Protein AF-A0A7S3HZA2-F1 (afdb_monomer_lite)

Secondary structure (DSSP, 8-state):
---BTTTTEETTTEEHHHHHHHHHHHHHHHHHHHHHTT-HHHHHHHHHHHHHHHHHHHSTT-HHHHHHHHHHHHHHHHHHHHHHHHHHHHHHH--STHHHHHHHHHHH-GGGSTTT-SSHHHHHHHHHHHHHHHHHHHHHHHHHHHHHHHHHHHHHHH--

pLDDT: mean 72.85, std 11.02, range [38.84, 85.94]

Sequence (160 aa):
MCIDNETMLCCQMCSLTRAVWLIAFAEILFLAGAIMIPSWVDISISACVLLSLSFILCFPTSVFVRRFAFLLYLILTILATVAVIFIALVMGFANGRLDKAMKDYCERHPDLYPGRFNTVDDCVSFVRTVSLTSYVLIFALVLIMRVCFCRILYYGLREQ

Organism: NCBI:txid182087

Structure (mmCIF, N/CA/C/O backbone):
data_AF-A0A7S3HZA2-F1
#
_entry.id   AF-A0A7S3HZA2-F1
#
loop_
_atom_site.group_PDB
_atom_site.id
_atom_site.type_symbol
_atom_site.label_atom_id
_atom_site.label_alt_id
_atom_site.label_comp_id
_atom_site.label_asym_id
_atom_site.label_entity_id
_atom_site.label_seq_id
_atom_site.pdbx_PDB_ins_code
_atom_site.Cartn_x
_atom_site.Cartn_y
_atom_site.Cartn_z
_atom_site.occupancy
_atom_site.B_iso_or_equiv
_atom_site.auth_seq_id
_atom_site.auth_comp_id
_atom_site.auth_asym_id
_atom_site.auth_atom_id
_atom_site.pdbx_PDB_model_num
ATOM 1 N N . MET A 1 1 ? -25.211 9.041 15.867 1.00 40.44 1 MET A N 1
ATOM 2 C CA . MET A 1 1 ? -25.741 7.827 15.218 1.00 40.44 1 MET A CA 1
ATOM 3 C C . MET A 1 1 ? -25.760 6.759 16.307 1.00 40.44 1 MET A C 1
ATOM 5 O O . MET A 1 1 ? -25.187 7.012 17.354 1.00 40.44 1 MET A O 1
ATOM 9 N N . CYS A 1 2 ? -26.549 5.695 16.190 1.00 38.84 2 CYS A N 1
ATOM 10 C CA . CYS A 1 2 ? -26.657 4.702 17.262 1.00 38.84 2 CYS A CA 1
ATOM 11 C C . CYS A 1 2 ? -25.999 3.414 16.784 1.00 38.84 2 CYS A C 1
ATOM 13 O O . CYS A 1 2 ? -26.561 2.722 15.937 1.00 38.84 2 CYS A O 1
ATOM 15 N N . ILE A 1 3 ? -24.807 3.119 17.289 1.00 46.59 3 ILE A N 1
ATOM 16 C CA . ILE A 1 3 ? -24.264 1.772 17.325 1.00 46.59 3 ILE A CA 1
ATOM 17 C C . ILE A 1 3 ? -25.091 1.001 18.337 1.00 46.59 3 ILE A C 1
ATOM 19 O O . ILE A 1 3 ? -25.100 1.285 19.533 1.00 46.59 3 ILE A O 1
ATOM 23 N N . ASP A 1 4 ? -25.818 0.025 17.824 1.00 43.56 4 ASP A N 1
ATOM 24 C CA . ASP A 1 4 ? -26.399 -1.006 18.655 1.00 43.56 4 ASP A CA 1
ATOM 25 C C . ASP A 1 4 ? -25.248 -1.860 19.217 1.00 43.56 4 ASP A C 1
ATOM 27 O O . ASP A 1 4 ? -24.491 -2.502 18.476 1.00 43.56 4 ASP A O 1
ATOM 31 N N . ASN A 1 5 ? -25.063 -1.782 20.537 1.00 50.34 5 ASN A N 1
ATOM 32 C CA . ASN A 1 5 ? -23.962 -2.417 21.260 1.00 50.34 5 ASN A CA 1
ATOM 33 C C . ASN A 1 5 ? -23.992 -3.950 21.159 1.00 50.34 5 ASN A C 1
ATOM 35 O O . ASN A 1 5 ? -22.943 -4.576 21.320 1.00 50.34 5 ASN A O 1
ATOM 39 N N . GLU A 1 6 ? -25.145 -4.551 20.849 1.00 45.78 6 GLU A N 1
ATOM 40 C CA . GLU A 1 6 ? -25.267 -6.002 20.674 1.00 45.78 6 GLU A CA 1
ATOM 41 C C . GLU A 1 6 ? -24.841 -6.466 19.275 1.00 45.78 6 GLU A C 1
ATOM 43 O O . GLU A 1 6 ? -24.316 -7.568 19.119 1.00 45.78 6 GLU A O 1
ATOM 48 N N . THR A 1 7 ? -24.999 -5.624 18.250 1.00 49.38 7 THR A N 1
ATOM 49 C CA . THR A 1 7 ? -24.793 -6.018 16.845 1.00 49.38 7 THR A CA 1
ATOM 50 C C . THR A 1 7 ? -23.588 -5.352 16.168 1.00 49.38 7 THR A C 1
ATOM 52 O O . THR A 1 7 ? -23.200 -5.760 15.071 1.00 49.38 7 THR A O 1
ATOM 55 N N . MET A 1 8 ? -22.953 -4.353 16.802 1.00 50.75 8 MET A N 1
ATOM 56 C CA . MET A 1 8 ? -21.858 -3.545 16.226 1.00 50.75 8 MET A CA 1
ATOM 57 C C . MET A 1 8 ? -22.193 -2.980 14.835 1.00 50.75 8 MET A C 1
ATOM 59 O O . MET A 1 8 ? -21.326 -2.877 13.956 1.00 50.75 8 MET A O 1
ATOM 63 N N . LEU A 1 9 ? -23.466 -2.656 14.610 1.00 43.72 9 LEU A N 1
ATOM 64 C CA . LEU A 1 9 ? -23.946 -2.057 13.374 1.00 43.72 9 LEU A CA 1
ATOM 65 C C . LEU A 1 9 ? -23.762 -0.542 13.447 1.00 43.72 9 LEU A C 1
ATOM 67 O O . LEU A 1 9 ? -24.465 0.146 14.180 1.00 43.72 9 LEU A O 1
ATOM 71 N N . CYS A 1 10 ? -22.847 -0.008 12.639 1.00 45.66 10 CYS A N 1
ATOM 72 C CA . CYS A 1 10 ? -22.830 1.419 12.342 1.00 45.66 10 CYS A CA 1
ATOM 73 C C . CYS A 1 10 ? -23.873 1.679 11.249 1.00 45.66 10 CYS A C 1
ATOM 75 O O . CYS A 1 10 ? -23.711 1.212 10.122 1.00 45.66 10 CYS A O 1
ATOM 77 N N . CYS A 1 11 ? -24.933 2.424 11.574 1.00 45.41 11 CYS A N 1
ATOM 78 C CA . CYS A 1 11 ? -25.922 2.945 10.619 1.00 45.41 11 CYS A CA 1
ATOM 79 C C . CYS A 1 11 ? -26.446 1.925 9.604 1.00 45.41 11 CYS A C 1
ATOM 81 O O . CYS A 1 11 ? -26.082 1.968 8.433 1.00 45.41 11 CYS A O 1
ATOM 83 N N . GLN A 1 12 ? -27.326 1.035 10.063 1.00 42.62 12 GLN A N 1
ATOM 84 C CA . GLN A 1 12 ? -28.246 0.213 9.259 1.00 42.62 12 GLN A CA 1
ATOM 85 C C . GLN A 1 12 ? -27.680 -0.663 8.116 1.00 42.62 12 GLN A C 1
ATOM 87 O O . GLN A 1 12 ? -28.447 -1.472 7.603 1.00 42.62 12 GLN A O 1
ATOM 92 N N . MET A 1 13 ? -26.395 -0.616 7.731 1.00 43.44 13 MET A N 1
ATOM 93 C CA . MET A 1 13 ? -25.886 -1.447 6.621 1.00 43.44 13 MET A CA 1
ATOM 94 C C . MET A 1 13 ? -24.465 -2.025 6.761 1.00 43.44 13 MET A C 1
ATOM 96 O O . MET A 1 13 ? -24.197 -3.056 6.137 1.00 43.44 13 MET A O 1
ATOM 100 N N . CYS A 1 14 ? -23.567 -1.481 7.596 1.00 54.12 14 CYS A N 1
ATOM 101 C CA . CYS A 1 14 ? -22.202 -2.019 7.732 1.00 54.12 14 CYS A CA 1
ATOM 102 C C . CYS A 1 14 ? -21.856 -2.405 9.177 1.00 54.12 14 CYS A C 1
ATOM 104 O O . CYS A 1 14 ? -21.685 -1.546 10.041 1.00 54.12 14 CYS A O 1
ATOM 106 N N . SER A 1 15 ? -21.700 -3.711 9.428 1.00 65.56 15 SER A N 1
ATOM 107 C CA . SER A 1 15 ? -21.108 -4.194 10.677 1.00 65.56 15 SER A CA 1
ATOM 108 C C . SER A 1 15 ? -19.610 -3.890 10.702 1.00 65.56 15 SER A C 1
ATOM 110 O O . SER A 1 15 ? -18.932 -3.976 9.672 1.00 65.56 15 SER A O 1
ATOM 112 N N . LEU A 1 16 ? -19.076 -3.564 11.882 1.00 66.69 16 LEU A N 1
ATOM 113 C CA . LEU A 1 16 ? -17.639 -3.346 12.100 1.00 66.69 16 LEU A CA 1
ATOM 114 C C . LEU A 1 16 ? -16.796 -4.492 11.511 1.00 66.69 16 LEU A C 1
ATOM 116 O O . LEU A 1 16 ? -15.771 -4.261 10.876 1.00 66.69 16 LEU A O 1
ATOM 120 N N . THR A 1 17 ? -17.284 -5.726 11.640 1.00 70.69 17 THR A N 1
ATOM 121 C CA . THR A 1 17 ? -16.672 -6.939 11.092 1.00 70.69 17 THR A CA 1
ATOM 122 C C . THR A 1 17 ? -16.554 -6.895 9.567 1.00 70.69 17 THR A C 1
ATOM 124 O O . THR A 1 17 ? -15.494 -7.204 9.031 1.00 70.69 17 THR A O 1
ATOM 127 N N . ARG A 1 18 ? -17.607 -6.477 8.847 1.00 71.44 18 ARG A N 1
ATOM 128 C CA . ARG A 1 18 ? -17.568 -6.339 7.378 1.00 71.44 18 ARG A CA 1
ATOM 129 C C . ARG A 1 18 ? -16.575 -5.265 6.943 1.00 71.44 18 ARG A C 1
ATOM 131 O O . ARG A 1 18 ? -15.843 -5.480 5.983 1.00 71.44 18 ARG A O 1
ATOM 138 N N . ALA A 1 19 ? -16.516 -4.145 7.665 1.00 71.25 19 ALA A N 1
ATOM 139 C CA . ALA A 1 19 ? -15.550 -3.084 7.390 1.00 71.25 19 ALA A CA 1
ATOM 140 C C . ALA A 1 19 ? -14.102 -3.570 7.579 1.00 71.25 19 ALA A C 1
ATOM 142 O O . ALA A 1 19 ? -13.264 -3.339 6.710 1.00 71.25 19 ALA A O 1
ATOM 143 N N . VAL A 1 20 ? -13.828 -4.309 8.662 1.00 75.38 20 VAL A N 1
ATOM 144 C CA . VAL A 1 20 ? -12.513 -4.919 8.925 1.00 75.38 20 VAL A CA 1
ATOM 145 C C . VAL A 1 20 ? -12.104 -5.874 7.799 1.00 75.38 20 VAL A C 1
ATOM 147 O O . VAL A 1 20 ? -10.982 -5.779 7.307 1.00 75.38 20 VAL A O 1
ATOM 150 N N . TRP A 1 21 ? -13.005 -6.752 7.348 1.00 76.62 21 TRP A N 1
ATOM 151 C CA . TRP A 1 21 ? -12.730 -7.683 6.246 1.00 76.62 21 TRP A CA 1
ATOM 152 C C . TRP A 1 21 ? -12.424 -6.977 4.928 1.00 76.62 21 TRP A C 1
ATOM 154 O O . TRP A 1 21 ? -11.505 -7.367 4.211 1.00 76.62 21 TRP A O 1
ATOM 164 N N . LEU A 1 22 ? -13.177 -5.926 4.616 1.00 78.19 22 LEU A N 1
ATOM 165 C CA . LEU A 1 22 ? -13.022 -5.184 3.372 1.00 78.19 22 LEU A CA 1
ATOM 166 C C . LEU A 1 22 ? -11.664 -4.461 3.325 1.00 78.19 22 LEU A C 1
ATOM 168 O O . LEU A 1 22 ? -11.006 -4.427 2.287 1.00 78.19 22 LEU A O 1
ATOM 172 N N . ILE A 1 23 ? -11.185 -3.974 4.468 1.00 77.75 23 ILE A N 1
ATOM 173 C CA . ILE A 1 23 ? -9.854 -3.363 4.573 1.00 77.75 23 ILE A CA 1
ATOM 174 C C . ILE A 1 23 ? -8.761 -4.407 4.591 1.00 77.75 23 ILE A C 1
ATOM 176 O O . ILE A 1 23 ? -7.757 -4.209 3.924 1.00 77.75 23 ILE A O 1
ATOM 180 N N . ALA A 1 24 ? -8.948 -5.528 5.287 1.00 79.38 24 ALA A N 1
ATOM 181 C CA . ALA A 1 24 ? -7.992 -6.626 5.226 1.00 79.38 24 ALA A CA 1
ATOM 182 C C . ALA A 1 24 ? -7.778 -7.081 3.772 1.00 79.38 24 ALA A C 1
ATOM 184 O O . ALA A 1 24 ? -6.643 -7.263 3.344 1.00 79.38 24 ALA A O 1
ATOM 185 N N . PHE A 1 25 ? -8.851 -7.167 2.978 1.00 82.56 25 PHE A N 1
ATOM 186 C CA . PHE A 1 25 ? -8.758 -7.465 1.550 1.00 82.56 25 PHE A CA 1
ATOM 187 C C . PHE A 1 25 ? -8.006 -6.378 0.763 1.00 82.56 25 PHE A C 1
ATOM 189 O O . PHE A 1 25 ? -7.129 -6.696 -0.040 1.00 82.56 25 PHE A O 1
ATOM 196 N N . ALA A 1 26 ? -8.293 -5.098 1.018 1.00 79.38 26 ALA A N 1
ATOM 197 C CA . ALA A 1 26 ? -7.585 -3.986 0.381 1.00 79.38 26 ALA A CA 1
ATOM 198 C C . ALA A 1 26 ? -6.083 -3.956 0.734 1.00 79.38 26 ALA A C 1
ATOM 200 O O . ALA A 1 26 ? -5.251 -3.724 -0.139 1.00 79.38 26 ALA A O 1
ATOM 201 N N . GLU A 1 27 ? -5.724 -4.244 1.987 1.00 77.81 27 GLU A N 1
ATOM 202 C CA . GLU A 1 27 ? -4.334 -4.338 2.455 1.00 77.81 27 GLU A CA 1
ATOM 203 C C . GLU A 1 27 ? -3.599 -5.531 1.831 1.00 77.81 27 GLU A C 1
ATOM 205 O O . GLU A 1 27 ? -2.426 -5.416 1.493 1.00 77.81 27 GLU A O 1
ATOM 210 N N . ILE A 1 28 ? -4.276 -6.663 1.606 1.00 81.81 28 ILE A N 1
ATOM 211 C CA . ILE A 1 28 ? -3.695 -7.811 0.889 1.00 81.81 28 ILE A CA 1
ATOM 212 C C . ILE A 1 28 ? -3.398 -7.450 -0.573 1.00 81.81 28 ILE A C 1
ATOM 214 O O . ILE A 1 28 ? -2.329 -7.786 -1.084 1.00 81.81 28 ILE A O 1
ATOM 218 N N . LEU A 1 29 ? -4.307 -6.736 -1.248 1.00 78.56 29 LEU A N 1
ATOM 219 C CA . LEU A 1 29 ? -4.064 -6.242 -2.609 1.00 78.56 29 LEU A CA 1
ATOM 220 C C . LEU A 1 29 ? -2.905 -5.239 -2.651 1.00 78.56 29 LEU A C 1
ATOM 222 O O . LEU A 1 29 ? -2.075 -5.292 -3.559 1.00 78.56 29 LEU A O 1
ATOM 226 N N . PHE A 1 30 ? -2.814 -4.361 -1.652 1.00 73.06 30 PHE A N 1
ATOM 227 C CA . PHE A 1 30 ? -1.695 -3.434 -1.510 1.00 73.06 30 PHE A CA 1
ATOM 228 C C . PHE A 1 30 ? -0.369 -4.172 -1.294 1.00 73.06 30 PHE A C 1
ATOM 230 O O . PHE A 1 30 ? 0.620 -3.860 -1.954 1.00 73.06 30 PHE A O 1
ATOM 237 N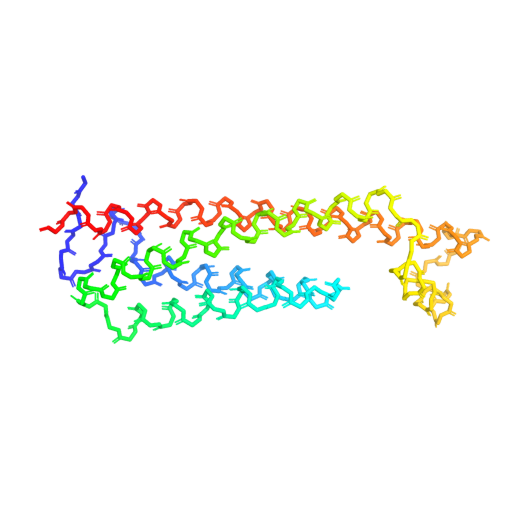 N . LEU A 1 31 ? -0.363 -5.204 -0.445 1.00 77.62 31 LEU A N 1
ATOM 238 C CA . LEU A 1 31 ? 0.797 -6.059 -0.205 1.00 77.62 31 LEU A CA 1
ATOM 239 C C . LEU A 1 31 ? 1.266 -6.746 -1.494 1.00 77.62 31 LEU A C 1
ATOM 241 O O . LEU A 1 31 ? 2.463 -6.773 -1.769 1.00 77.62 31 LEU A O 1
ATOM 245 N N . ALA A 1 32 ? 0.340 -7.248 -2.316 1.00 75.44 32 ALA A N 1
ATOM 246 C CA . ALA A 1 32 ? 0.668 -7.830 -3.617 1.00 75.44 32 ALA A CA 1
ATOM 247 C C . ALA A 1 32 ? 1.328 -6.805 -4.560 1.00 75.44 32 ALA A C 1
ATOM 249 O O . ALA A 1 32 ? 2.314 -7.125 -5.223 1.00 75.44 32 ALA A O 1
ATOM 250 N N . GLY A 1 33 ? 0.843 -5.558 -4.570 1.00 67.69 33 GLY A N 1
ATOM 251 C CA . GLY A 1 33 ? 1.468 -4.456 -5.310 1.00 67.69 33 GLY A CA 1
ATOM 252 C C . GLY A 1 33 ? 2.860 -4.087 -4.782 1.00 67.69 33 GLY A C 1
ATOM 253 O O . GLY A 1 33 ? 3.791 -3.901 -5.565 1.00 67.69 33 GLY A O 1
ATOM 254 N N . ALA A 1 34 ? 3.036 -4.057 -3.459 1.00 67.31 34 ALA A N 1
ATOM 255 C CA . ALA A 1 34 ? 4.313 -3.776 -2.799 1.00 67.31 34 ALA A CA 1
ATOM 256 C C . ALA A 1 34 ? 5.368 -4.882 -3.000 1.00 67.31 34 ALA A C 1
ATOM 258 O O . ALA A 1 34 ? 6.559 -4.635 -2.843 1.00 67.31 34 ALA A O 1
ATOM 259 N N . ILE A 1 35 ? 4.977 -6.101 -3.383 1.00 68.44 35 ILE A N 1
ATOM 260 C CA . ILE A 1 35 ? 5.935 -7.141 -3.794 1.00 68.44 35 ILE A CA 1
ATOM 261 C C . ILE A 1 35 ? 6.542 -6.816 -5.169 1.00 68.44 35 ILE A C 1
ATOM 263 O O . ILE A 1 35 ? 7.704 -7.140 -5.412 1.00 68.44 35 ILE A O 1
ATOM 267 N N . MET A 1 36 ? 5.799 -6.147 -6.061 1.00 65.62 36 MET A N 1
ATOM 268 C CA . MET A 1 36 ? 6.306 -5.772 -7.390 1.00 65.62 36 MET A CA 1
ATOM 269 C C . MET A 1 36 ? 7.327 -4.629 -7.329 1.00 65.62 36 MET A C 1
ATOM 271 O O . MET A 1 36 ? 8.239 -4.573 -8.151 1.00 65.62 36 MET A O 1
ATOM 275 N N . ILE A 1 37 ? 7.197 -3.736 -6.345 1.00 66.25 37 ILE A N 1
ATOM 276 C CA . ILE A 1 37 ? 8.159 -2.670 -6.057 1.00 66.25 37 ILE A CA 1
ATOM 277 C C . ILE A 1 37 ? 8.742 -2.974 -4.678 1.00 66.25 37 ILE A C 1
ATOM 279 O O . ILE A 1 37 ? 8.114 -2.580 -3.703 1.00 66.25 37 ILE A O 1
ATOM 283 N N . PRO A 1 38 ? 9.884 -3.684 -4.570 1.00 64.06 38 PRO A N 1
ATOM 284 C CA . PRO A 1 38 ? 10.353 -4.311 -3.331 1.00 64.06 38 PRO A CA 1
ATOM 285 C C . PRO A 1 38 ? 10.639 -3.285 -2.221 1.00 64.06 38 PRO A C 1
ATOM 287 O O . PRO A 1 38 ? 11.780 -2.887 -1.972 1.00 64.06 38 PRO A O 1
ATOM 290 N N . SER A 1 39 ? 9.575 -2.868 -1.541 1.00 68.94 39 SER A N 1
ATOM 291 C CA . SER A 1 39 ? 9.552 -1.909 -0.449 1.00 68.94 39 SER A CA 1
ATOM 292 C C . SER A 1 39 ? 9.289 -2.668 0.842 1.00 68.94 39 SER A C 1
ATOM 294 O O . SER A 1 39 ? 8.155 -2.933 1.242 1.00 68.94 39 SER A O 1
ATOM 296 N N . TRP A 1 40 ? 10.376 -3.036 1.516 1.00 70.81 40 TRP A N 1
ATOM 297 C CA . TRP A 1 40 ? 10.337 -3.751 2.794 1.00 70.81 40 TRP A CA 1
ATOM 298 C C . TRP A 1 40 ? 9.565 -2.988 3.878 1.00 70.81 40 TRP A C 1
ATOM 300 O O . TRP A 1 40 ? 8.971 -3.597 4.770 1.00 70.81 40 TRP A O 1
ATOM 310 N N . VAL A 1 41 ? 9.554 -1.656 3.784 1.00 74.50 41 VAL A N 1
ATOM 311 C CA . VAL A 1 41 ? 8.835 -0.772 4.704 1.00 74.50 41 VAL A CA 1
ATOM 312 C C . VAL A 1 41 ? 7.326 -0.934 4.526 1.00 74.50 41 VAL A C 1
ATOM 314 O O . VAL A 1 41 ? 6.626 -1.178 5.508 1.00 74.50 41 VAL A O 1
ATOM 317 N N . ASP A 1 42 ? 6.829 -0.898 3.288 1.00 72.75 42 ASP A N 1
ATOM 318 C CA . ASP A 1 42 ? 5.394 -1.022 3.006 1.00 72.75 42 ASP A CA 1
ATOM 319 C C . ASP A 1 42 ? 4.862 -2.422 3.335 1.00 72.75 42 ASP A C 1
ATOM 321 O O . ASP A 1 42 ? 3.766 -2.560 3.887 1.00 72.75 42 ASP A O 1
ATOM 325 N N . ILE A 1 43 ? 5.672 -3.457 3.093 1.00 78.12 43 ILE A N 1
ATOM 326 C CA . ILE A 1 43 ? 5.372 -4.842 3.484 1.00 78.12 43 ILE A CA 1
ATOM 327 C C . ILE A 1 43 ? 5.223 -4.954 5.007 1.00 78.12 43 ILE A C 1
ATOM 329 O O . ILE A 1 43 ? 4.237 -5.508 5.497 1.00 78.12 43 ILE A O 1
ATOM 333 N N . SER A 1 44 ? 6.170 -4.390 5.763 1.00 81.69 44 SER A N 1
ATOM 334 C CA . SER A 1 44 ? 6.160 -4.445 7.230 1.00 81.69 44 SER A CA 1
ATOM 335 C C . SER A 1 44 ? 4.964 -3.695 7.819 1.00 81.69 44 SER A C 1
ATOM 337 O O . SER A 1 44 ? 4.306 -4.189 8.734 1.00 81.69 44 SER A O 1
ATOM 339 N N . ILE A 1 45 ? 4.642 -2.520 7.271 1.00 80.94 45 ILE A N 1
ATOM 340 C CA . ILE A 1 45 ? 3.496 -1.725 7.721 1.00 80.94 45 ILE A CA 1
ATOM 341 C C . ILE A 1 45 ? 2.185 -2.466 7.447 1.00 80.94 45 ILE A C 1
ATOM 343 O O . ILE A 1 45 ? 1.353 -2.577 8.347 1.00 80.94 45 ILE A O 1
ATOM 347 N N . SER A 1 46 ? 2.018 -3.021 6.247 1.00 79.12 46 SER A N 1
ATOM 348 C CA . SER A 1 46 ? 0.802 -3.751 5.863 1.00 79.12 46 SER A CA 1
ATOM 349 C C . SER A 1 46 ? 0.604 -5.013 6.711 1.00 79.12 46 SER A C 1
ATOM 351 O O . SER A 1 46 ? -0.508 -5.294 7.157 1.00 79.12 46 SER A O 1
ATOM 353 N N . ALA A 1 47 ? 1.684 -5.734 7.036 1.00 83.06 47 ALA A N 1
ATOM 354 C CA . ALA A 1 47 ? 1.636 -6.874 7.952 1.00 83.06 47 ALA A CA 1
ATOM 355 C C . ALA A 1 47 ? 1.200 -6.464 9.371 1.00 83.06 47 ALA A C 1
ATOM 357 O O . ALA A 1 47 ? 0.322 -7.099 9.959 1.00 83.06 47 ALA A O 1
ATOM 358 N N . CYS A 1 48 ? 1.748 -5.368 9.906 1.00 84.31 48 CYS A N 1
ATOM 359 C CA . CYS A 1 48 ? 1.337 -4.823 11.203 1.00 84.31 48 CYS A CA 1
ATOM 360 C C . CYS A 1 48 ? -0.134 -4.379 11.208 1.00 84.31 48 CYS A C 1
ATOM 362 O O . CYS A 1 48 ? -0.845 -4.616 12.187 1.00 84.31 48 CYS A O 1
ATOM 364 N N . VAL A 1 49 ? -0.617 -3.786 10.111 1.00 80.81 49 VAL A N 1
ATOM 365 C CA . VAL A 1 49 ? -2.031 -3.422 9.953 1.00 80.81 49 VAL A CA 1
ATOM 366 C C . VAL A 1 49 ? -2.910 -4.674 9.975 1.00 80.81 49 VAL A C 1
ATOM 368 O O . VAL A 1 49 ? -3.855 -4.732 10.761 1.00 80.81 49 VAL A O 1
ATOM 371 N N . LEU A 1 50 ? -2.582 -5.706 9.196 1.00 83.75 50 LEU A N 1
ATOM 372 C CA . LEU A 1 50 ? -3.340 -6.964 9.165 1.00 83.75 50 LEU A CA 1
ATOM 373 C C . LEU A 1 50 ? -3.376 -7.666 10.530 1.00 83.75 50 LEU A C 1
ATOM 375 O O . LEU A 1 50 ? -4.430 -8.159 10.946 1.00 83.75 50 LEU A O 1
ATOM 379 N N . LEU A 1 51 ? -2.261 -7.661 11.265 1.00 84.62 51 LEU A N 1
ATOM 380 C CA . LEU A 1 51 ? -2.211 -8.175 12.635 1.00 84.62 51 LEU A CA 1
ATOM 381 C C . LEU A 1 51 ? -3.118 -7.371 13.573 1.00 84.62 51 LEU A C 1
ATOM 383 O O . LEU A 1 51 ? -3.869 -7.962 14.347 1.00 84.62 51 LEU A O 1
ATOM 387 N N . SER A 1 52 ? -3.112 -6.039 13.469 1.00 81.69 52 SER A N 1
ATOM 388 C CA . SER A 1 52 ? -3.971 -5.176 14.290 1.00 81.69 52 SER A CA 1
ATOM 389 C C . SER A 1 52 ? -5.465 -5.405 14.021 1.00 81.69 52 SER A C 1
ATOM 391 O O . SER A 1 52 ? -6.259 -5.475 14.958 1.00 81.69 52 SER A O 1
ATOM 393 N N . LEU A 1 53 ? -5.840 -5.611 12.754 1.00 79.06 53 LEU A N 1
ATOM 394 C CA . LEU A 1 53 ? -7.206 -5.927 12.334 1.00 79.06 53 LEU A CA 1
ATOM 395 C C . LEU A 1 53 ? -7.648 -7.304 12.837 1.00 79.06 53 LEU A C 1
ATOM 397 O O . LEU A 1 53 ? -8.756 -7.446 13.351 1.00 79.06 53 LEU A O 1
ATOM 401 N N . SER A 1 54 ? -6.763 -8.299 12.766 1.00 81.38 54 SER A N 1
ATOM 402 C CA . SER A 1 54 ? -7.013 -9.637 13.317 1.00 81.38 54 SER A CA 1
ATOM 403 C C . SER A 1 54 ? -7.241 -9.582 14.830 1.00 81.38 54 SER A C 1
ATOM 405 O O . SER A 1 54 ? -8.138 -10.239 15.353 1.00 81.38 54 SER A O 1
ATOM 407 N N . PHE A 1 55 ? -6.492 -8.731 15.535 1.00 81.12 55 PHE A N 1
ATOM 408 C CA . PHE A 1 55 ? -6.647 -8.534 16.976 1.00 81.12 55 PHE A CA 1
ATOM 409 C C . PHE A 1 55 ? -8.010 -7.922 17.347 1.00 81.12 55 PHE A C 1
ATOM 411 O O . PHE A 1 55 ? -8.615 -8.335 18.338 1.00 81.12 55 PHE A O 1
ATOM 418 N N . ILE A 1 56 ? -8.533 -6.994 16.530 1.00 76.44 56 ILE A N 1
ATOM 419 C CA . ILE A 1 56 ? -9.890 -6.438 16.688 1.00 76.44 56 ILE A CA 1
ATOM 420 C C . ILE A 1 56 ? -10.957 -7.531 16.513 1.00 76.44 56 ILE A C 1
ATOM 422 O O . ILE A 1 56 ? -11.939 -7.540 17.256 1.00 76.44 56 ILE A O 1
ATOM 426 N N . LEU A 1 57 ? -10.776 -8.454 15.560 1.00 78.25 57 LEU A N 1
ATOM 427 C CA . LEU A 1 57 ? -11.718 -9.556 15.324 1.00 78.25 57 LEU A CA 1
ATOM 428 C C . LEU A 1 57 ? -11.736 -10.572 16.475 1.00 78.25 57 LEU A C 1
ATOM 430 O O . LEU A 1 57 ? -12.807 -11.064 16.822 1.00 78.25 57 LEU A O 1
ATOM 434 N N . CYS A 1 58 ? -10.580 -10.868 17.076 1.00 81.25 58 CYS A N 1
ATOM 435 C CA . CYS A 1 58 ? -10.475 -11.822 18.185 1.00 81.25 58 CYS A CA 1
ATOM 436 C C . CYS A 1 58 ? -11.014 -11.271 19.513 1.00 81.25 58 CYS A C 1
ATOM 438 O O . CYS A 1 58 ? -11.572 -12.026 20.306 1.00 81.25 58 CYS A O 1
ATOM 440 N N . PHE A 1 59 ? -10.867 -9.965 19.765 1.00 79.19 59 PHE A N 1
ATOM 441 C CA . PHE A 1 59 ? -11.284 -9.324 21.020 1.00 79.19 59 PHE A CA 1
ATOM 442 C C . PHE A 1 59 ? -12.229 -8.144 20.775 1.00 79.19 59 PHE A C 1
ATOM 444 O O . PHE A 1 59 ? -11.912 -6.998 21.117 1.00 79.19 59 PHE A O 1
ATOM 451 N N . PRO A 1 60 ? -13.422 -8.398 20.213 1.00 69.50 60 PRO A N 1
ATOM 452 C CA . PRO A 1 60 ? -14.273 -7.337 19.705 1.00 69.50 60 PRO A CA 1
ATOM 453 C C . PRO A 1 60 ? -14.882 -6.488 20.828 1.00 69.50 60 PRO A C 1
ATOM 455 O O . PRO A 1 60 ? -15.197 -5.330 20.586 1.00 69.50 60 PRO A O 1
ATOM 458 N N . THR A 1 61 ? -15.025 -6.995 22.056 1.00 70.31 61 THR A N 1
ATOM 459 C CA . THR A 1 61 ? -15.671 -6.290 23.184 1.00 70.31 61 THR A CA 1
ATOM 460 C C . THR A 1 61 ? -14.722 -5.433 24.027 1.00 70.31 61 THR A C 1
ATOM 462 O O . THR A 1 61 ? -15.180 -4.607 24.815 1.00 70.31 61 THR A O 1
ATOM 465 N N . SER A 1 62 ? -13.402 -5.577 23.871 1.00 75.62 62 SER A N 1
ATOM 466 C CA . SER A 1 62 ? -12.435 -4.858 24.706 1.00 75.62 62 SER A CA 1
ATOM 467 C C . SER A 1 62 ? -12.213 -3.420 24.226 1.00 75.62 62 SER A C 1
ATOM 469 O O . SER A 1 62 ? -11.651 -3.177 23.155 1.00 75.62 62 SER A O 1
ATOM 471 N N . VAL A 1 63 ? -12.597 -2.445 25.056 1.00 73.94 63 VAL A N 1
ATOM 472 C CA . VAL A 1 63 ? -12.400 -1.005 24.793 1.00 73.94 63 VAL A CA 1
ATOM 473 C C . VAL A 1 63 ? -10.916 -0.661 24.636 1.00 73.94 63 VAL A C 1
ATOM 475 O O . VAL A 1 63 ? -10.542 0.127 23.765 1.00 73.94 63 VAL A O 1
ATOM 478 N N . PHE A 1 64 ? -10.055 -1.283 25.447 1.00 77.44 64 PHE A N 1
ATOM 479 C CA . PHE A 1 64 ? -8.608 -1.077 25.380 1.00 77.44 64 PHE A CA 1
ATOM 480 C C . PHE A 1 64 ? -8.043 -1.523 24.028 1.00 77.44 64 PHE A C 1
ATOM 482 O O . PHE A 1 64 ? -7.311 -0.765 23.394 1.00 77.44 64 PHE A O 1
ATOM 489 N N . VAL A 1 65 ? -8.443 -2.708 23.551 1.00 75.81 65 VAL A N 1
ATOM 490 C CA . VAL A 1 65 ? -7.993 -3.252 22.260 1.00 75.81 65 VAL A CA 1
ATOM 491 C C . VAL A 1 65 ? -8.417 -2.347 21.109 1.00 75.81 65 VAL A C 1
ATOM 493 O O . VAL A 1 65 ? -7.598 -2.039 20.249 1.00 75.81 65 VAL A O 1
ATOM 496 N N . ARG A 1 66 ? -9.657 -1.846 21.115 1.00 72.62 66 ARG A N 1
ATOM 497 C CA . ARG A 1 66 ? -10.141 -0.924 20.075 1.00 72.62 66 ARG A CA 1
ATOM 498 C C . ARG A 1 66 ? -9.377 0.401 20.064 1.00 72.62 66 ARG A C 1
ATOM 500 O O . ARG A 1 66 ? -9.007 0.872 18.992 1.00 72.62 66 ARG A O 1
ATOM 507 N N . ARG A 1 67 ? -9.109 0.996 21.235 1.00 77.12 67 ARG A N 1
ATOM 508 C CA . ARG A 1 67 ? -8.330 2.248 21.347 1.00 77.12 67 ARG A CA 1
ATOM 509 C C . ARG A 1 67 ? -6.889 2.057 20.894 1.00 77.12 67 ARG A C 1
ATOM 511 O O . ARG A 1 67 ? -6.374 2.882 20.144 1.00 77.12 67 ARG A O 1
ATOM 518 N N . PHE A 1 68 ? -6.260 0.967 21.329 1.00 80.31 68 PHE A N 1
ATOM 519 C CA . PHE A 1 68 ? -4.901 0.623 20.933 1.00 80.31 68 PHE A CA 1
ATOM 520 C C . PHE A 1 68 ? -4.811 0.374 19.426 1.00 80.31 68 PHE A C 1
ATOM 522 O O . PHE A 1 68 ? -3.954 0.952 18.765 1.00 80.31 68 PHE A O 1
ATOM 529 N N . ALA A 1 69 ? -5.733 -0.411 18.867 1.00 77.50 69 ALA A N 1
ATOM 530 C CA . ALA A 1 69 ? -5.758 -0.702 17.442 1.00 77.50 69 ALA A CA 1
ATOM 531 C C . ALA A 1 69 ? -6.045 0.550 16.599 1.00 77.50 69 ALA A C 1
ATOM 533 O O . ALA A 1 69 ? -5.411 0.725 15.567 1.00 77.50 69 ALA A O 1
ATOM 534 N N . PHE A 1 70 ? -6.911 1.464 17.054 1.00 79.75 70 PHE A N 1
ATOM 535 C CA . PHE A 1 70 ? -7.116 2.760 16.398 1.00 79.75 70 PHE A CA 1
AT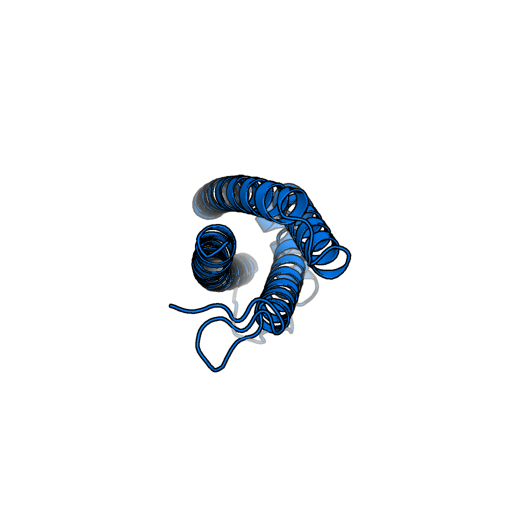OM 536 C C . PHE A 1 70 ? -5.836 3.609 16.372 1.00 79.75 70 PHE A C 1
ATOM 538 O O . PHE A 1 70 ? -5.446 4.094 15.312 1.00 79.75 70 PHE A O 1
ATOM 545 N N . LEU A 1 71 ? -5.160 3.764 17.517 1.00 80.94 71 LEU A N 1
ATOM 546 C CA . LEU A 1 71 ? -3.901 4.515 17.610 1.00 80.94 71 LEU A CA 1
ATOM 547 C C . LEU A 1 71 ? -2.809 3.899 16.733 1.00 80.94 71 LEU A C 1
ATOM 549 O O . LEU A 1 71 ? -2.150 4.610 15.975 1.00 80.94 71 LEU A O 1
ATOM 553 N N . LEU A 1 72 ? -2.648 2.578 16.808 1.00 83.00 72 LEU A N 1
ATOM 554 C CA . LEU A 1 72 ? -1.675 1.837 16.016 1.00 83.00 72 LEU A CA 1
ATOM 555 C C . LEU A 1 72 ? -1.964 1.983 14.518 1.00 83.00 72 LEU A C 1
ATOM 557 O O . LEU A 1 72 ? -1.065 2.310 13.748 1.00 83.00 72 LEU A O 1
ATOM 561 N N . TYR A 1 73 ? -3.222 1.818 14.110 1.00 81.06 73 TYR A N 1
ATOM 562 C CA . TYR A 1 73 ? -3.650 1.970 12.722 1.00 81.06 73 TYR A CA 1
ATOM 563 C C . TYR A 1 73 ? -3.412 3.389 12.196 1.00 81.06 73 TYR A C 1
ATOM 565 O O . TYR A 1 73 ? -2.938 3.562 11.072 1.00 81.06 73 TYR A O 1
ATOM 573 N N . LEU A 1 74 ? -3.671 4.415 13.011 1.00 82.81 74 LEU A N 1
ATOM 574 C CA . LEU A 1 74 ? -3.432 5.813 12.654 1.00 82.81 74 LEU A CA 1
ATOM 575 C C . LEU A 1 74 ? -1.937 6.098 12.454 1.00 82.81 74 LEU A C 1
ATOM 577 O O . LEU A 1 74 ? -1.559 6.677 11.436 1.00 82.81 74 LEU A O 1
ATOM 581 N N . ILE A 1 75 ? -1.079 5.635 13.369 1.00 85.94 75 ILE A N 1
ATOM 582 C CA . ILE A 1 75 ? 0.382 5.778 13.257 1.00 85.94 75 ILE A CA 1
ATOM 583 C C . ILE A 1 75 ? 0.903 5.055 12.008 1.00 85.94 75 ILE A C 1
ATOM 585 O O . ILE A 1 75 ? 1.650 5.640 11.225 1.00 85.94 75 ILE A O 1
ATOM 589 N N . LEU A 1 76 ? 0.474 3.810 11.783 1.00 84.00 76 LEU A N 1
ATOM 590 C CA . LEU A 1 76 ? 0.861 3.019 10.610 1.00 84.00 76 LEU A CA 1
ATOM 591 C C . LEU A 1 76 ? 0.380 3.660 9.302 1.00 84.00 76 LEU A C 1
ATOM 593 O O . LEU A 1 76 ? 1.102 3.644 8.307 1.00 84.00 76 LEU A O 1
ATOM 597 N N . THR A 1 77 ? -0.800 4.282 9.303 1.00 81.69 77 THR A N 1
ATOM 598 C CA . THR A 1 77 ? -1.325 5.008 8.138 1.00 81.69 77 THR A CA 1
ATOM 599 C C . THR A 1 77 ? -0.465 6.222 7.804 1.00 81.69 77 THR A C 1
ATOM 601 O O . THR A 1 77 ? -0.122 6.422 6.638 1.00 81.69 77 THR A O 1
ATOM 604 N N . ILE A 1 78 ? -0.068 7.007 8.810 1.00 85.44 78 ILE A N 1
ATOM 605 C CA . ILE A 1 78 ? 0.824 8.158 8.620 1.00 85.44 78 ILE A CA 1
ATOM 606 C C . ILE A 1 78 ? 2.184 7.690 8.092 1.00 85.44 78 ILE A C 1
ATOM 608 O O . ILE A 1 78 ? 2.655 8.216 7.086 1.00 85.44 78 ILE A O 1
ATOM 612 N N . LEU A 1 79 ? 2.780 6.667 8.713 1.00 85.44 79 LEU A N 1
ATOM 613 C CA . LEU A 1 79 ? 4.069 6.112 8.291 1.00 85.44 79 LEU A CA 1
ATOM 614 C C . LEU A 1 79 ? 4.034 5.594 6.850 1.00 85.44 79 LEU A C 1
ATOM 616 O O . LEU A 1 79 ? 4.927 5.924 6.074 1.00 85.44 79 LEU A O 1
ATOM 620 N N . ALA A 1 80 ? 2.990 4.854 6.467 1.00 80.38 80 ALA A N 1
ATOM 621 C CA . ALA A 1 80 ? 2.821 4.384 5.091 1.00 80.38 80 ALA A CA 1
ATOM 622 C C . ALA A 1 80 ? 2.709 5.549 4.105 1.00 80.38 80 ALA A C 1
ATOM 624 O O . ALA A 1 80 ? 3.299 5.518 3.033 1.00 80.38 80 ALA A O 1
ATOM 625 N N . THR A 1 81 ? 1.981 6.605 4.474 1.00 81.81 81 THR A N 1
ATOM 626 C CA . THR A 1 81 ? 1.810 7.773 3.602 1.00 81.81 81 THR A CA 1
ATOM 627 C C . THR A 1 81 ? 3.137 8.483 3.362 1.00 81.81 81 THR A C 1
ATOM 629 O O . THR A 1 81 ? 3.457 8.826 2.226 1.00 81.81 81 THR A O 1
ATOM 632 N N . VAL A 1 82 ? 3.949 8.644 4.408 1.00 85.75 82 VAL A N 1
ATOM 633 C CA . VAL A 1 82 ? 5.299 9.211 4.290 1.00 85.75 82 VAL A CA 1
ATOM 634 C C . VAL A 1 82 ? 6.206 8.312 3.444 1.00 85.75 82 VAL A C 1
ATOM 636 O O . VAL A 1 82 ? 6.917 8.819 2.576 1.00 85.75 82 VAL A O 1
ATOM 639 N N . ALA A 1 83 ? 6.156 6.991 3.647 1.00 80.50 83 ALA A N 1
ATOM 640 C CA . ALA A 1 83 ? 6.943 6.027 2.878 1.00 80.50 83 ALA A CA 1
ATOM 641 C C . ALA A 1 83 ? 6.603 6.073 1.381 1.00 80.50 83 ALA A C 1
ATOM 643 O O . ALA A 1 83 ? 7.505 6.184 0.551 1.00 80.50 83 ALA A O 1
ATOM 644 N N . VAL A 1 84 ? 5.314 6.088 1.028 1.00 78.12 84 VAL A N 1
ATOM 645 C CA . VAL A 1 84 ? 4.878 6.173 -0.371 1.00 78.12 84 VAL A CA 1
ATOM 646 C C . VAL A 1 84 ? 5.281 7.494 -1.017 1.00 78.12 84 VAL A C 1
ATOM 648 O O . VAL A 1 84 ? 5.758 7.479 -2.149 1.00 78.12 84 VAL A O 1
ATOM 651 N N . ILE A 1 85 ? 5.160 8.627 -0.317 1.00 81.69 85 ILE A N 1
ATOM 652 C CA . ILE A 1 85 ? 5.628 9.924 -0.836 1.00 81.69 85 ILE A CA 1
ATOM 653 C C . ILE A 1 85 ? 7.133 9.874 -1.117 1.00 81.69 85 ILE A C 1
ATOM 655 O O . ILE A 1 85 ? 7.579 10.305 -2.181 1.00 81.69 85 ILE A O 1
ATOM 659 N N . PHE A 1 86 ? 7.916 9.313 -0.194 1.00 81.25 86 PHE A N 1
ATOM 660 C CA . PHE A 1 86 ? 9.356 9.166 -0.374 1.00 81.25 86 PHE A CA 1
ATOM 661 C C . PHE A 1 86 ? 9.690 8.275 -1.579 1.00 81.25 86 PHE A C 1
ATOM 663 O O . PHE A 1 86 ? 10.514 8.648 -2.410 1.00 81.25 86 PHE A O 1
ATOM 670 N N . ILE A 1 87 ? 9.011 7.136 -1.728 1.00 76.12 87 ILE A N 1
ATOM 671 C CA . ILE A 1 87 ? 9.191 6.218 -2.861 1.00 76.12 87 ILE A CA 1
ATOM 672 C C . ILE A 1 87 ? 8.789 6.876 -4.183 1.00 76.12 87 ILE A C 1
ATOM 674 O O . ILE A 1 87 ? 9.507 6.733 -5.169 1.00 76.12 87 ILE A O 1
ATOM 678 N N . ALA A 1 88 ? 7.686 7.625 -4.217 1.00 74.44 88 ALA A N 1
ATOM 679 C CA . ALA A 1 88 ? 7.245 8.344 -5.408 1.00 74.44 88 ALA A CA 1
ATOM 680 C C . ALA A 1 88 ? 8.263 9.413 -5.835 1.00 74.44 88 ALA A C 1
ATOM 682 O O . ALA A 1 88 ? 8.565 9.527 -7.021 1.00 74.44 88 ALA A O 1
ATOM 683 N N . LEU A 1 89 ? 8.848 10.144 -4.878 1.00 77.62 89 LEU A N 1
ATOM 684 C CA . LEU A 1 89 ? 9.931 11.093 -5.151 1.00 77.62 89 LEU A CA 1
ATOM 685 C C . LEU A 1 89 ? 11.185 10.378 -5.664 1.00 77.62 89 LEU A C 1
ATOM 687 O O . LEU A 1 89 ? 11.750 10.779 -6.678 1.00 77.62 89 LEU A O 1
ATOM 691 N N . VAL A 1 90 ? 11.607 9.293 -5.014 1.00 72.88 90 VAL A N 1
ATOM 692 C CA . VAL A 1 90 ? 12.792 8.536 -5.439 1.00 72.88 90 VAL A CA 1
ATOM 693 C C . VAL A 1 90 ? 12.589 7.934 -6.829 1.00 72.88 90 VAL A C 1
ATOM 695 O O . VAL A 1 90 ? 13.470 8.070 -7.668 1.00 72.88 90 VAL A O 1
ATOM 698 N N . MET A 1 91 ? 11.440 7.322 -7.119 1.00 68.25 91 MET A N 1
ATOM 699 C CA . MET A 1 91 ? 11.167 6.752 -8.443 1.00 68.25 91 MET A CA 1
ATOM 700 C C . MET A 1 91 ? 10.959 7.818 -9.527 1.00 68.25 91 MET A C 1
ATOM 702 O O . MET A 1 91 ? 11.296 7.576 -10.682 1.00 68.25 91 MET A O 1
ATOM 706 N N . GLY A 1 92 ? 10.427 8.991 -9.170 1.00 67.50 92 GLY A N 1
ATOM 707 C CA . GLY A 1 92 ? 10.242 10.106 -10.099 1.00 67.50 92 GLY A CA 1
ATOM 708 C C . GLY A 1 92 ? 11.545 10.816 -10.478 1.00 67.50 92 GLY A C 1
ATOM 709 O O . GLY A 1 92 ? 11.661 11.299 -11.600 1.00 67.50 92 GLY A O 1
ATOM 710 N N . PHE A 1 93 ? 12.528 10.864 -9.570 1.00 66.31 93 PHE A N 1
ATOM 711 C CA . PHE A 1 93 ? 13.781 11.605 -9.773 1.00 66.31 93 PHE A CA 1
ATOM 712 C C . PHE A 1 93 ? 15.024 10.727 -9.996 1.00 66.31 93 PHE A C 1
ATOM 714 O O . PHE A 1 93 ? 16.002 11.215 -10.562 1.00 66.31 93 PHE A O 1
ATOM 721 N N . ALA A 1 94 ? 15.036 9.456 -9.576 1.00 58.59 94 ALA A N 1
ATOM 722 C CA . ALA A 1 94 ? 16.223 8.602 -9.662 1.00 58.59 94 ALA A CA 1
ATOM 723 C C . ALA A 1 94 ? 16.131 7.565 -10.797 1.00 58.59 94 ALA A C 1
ATOM 725 O O . ALA A 1 94 ? 15.373 6.599 -10.727 1.00 58.59 94 ALA A O 1
ATOM 726 N N . ASN A 1 95 ? 16.997 7.690 -11.806 1.00 58.16 95 ASN A N 1
ATOM 727 C CA . ASN A 1 95 ? 17.256 6.664 -12.834 1.00 58.16 95 ASN A CA 1
ATOM 728 C C . ASN A 1 95 ? 18.210 5.569 -12.302 1.00 58.16 95 ASN A C 1
ATOM 730 O O . ASN A 1 95 ? 19.331 5.408 -12.782 1.00 58.16 95 ASN A O 1
ATOM 734 N N . GLY A 1 96 ? 17.837 4.922 -11.191 1.00 60.69 96 GLY A N 1
ATOM 735 C CA . GLY A 1 96 ? 18.692 4.000 -10.428 1.00 60.69 96 GLY A CA 1
ATOM 736 C C . GLY A 1 96 ? 18.234 2.535 -10.450 1.00 60.69 96 GLY A C 1
ATOM 737 O O . GLY A 1 96 ? 17.404 2.153 -11.259 1.00 60.69 96 GLY A O 1
ATOM 738 N N . ARG A 1 97 ? 18.758 1.720 -9.511 1.00 56.94 97 ARG A N 1
ATOM 739 C CA . ARG A 1 97 ? 18.594 0.247 -9.317 1.00 56.94 97 ARG A CA 1
ATOM 740 C C . ARG A 1 97 ? 17.281 -0.412 -9.784 1.00 56.94 97 ARG A C 1
ATOM 742 O O . ARG A 1 97 ? 17.328 -1.571 -10.186 1.00 56.94 97 ARG A O 1
ATOM 749 N N . LEU A 1 98 ? 16.146 0.276 -9.702 1.00 59.22 98 LEU A N 1
ATOM 750 C CA . LEU A 1 98 ? 14.850 -0.215 -10.175 1.00 59.22 98 LEU A CA 1
ATOM 751 C C . LEU A 1 98 ? 14.831 -0.427 -11.700 1.00 59.22 98 LEU A C 1
ATOM 753 O O . LEU A 1 98 ? 14.298 -1.426 -12.176 1.00 59.22 98 LEU A O 1
ATOM 757 N N . ASP A 1 99 ? 15.517 0.444 -12.445 1.00 65.69 99 ASP A N 1
ATOM 758 C CA . ASP A 1 99 ? 15.661 0.346 -13.900 1.00 65.69 99 ASP A CA 1
ATOM 759 C 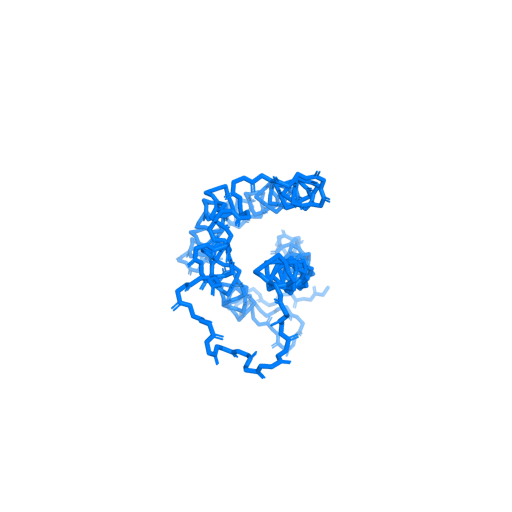C . ASP A 1 99 ? 16.429 -0.907 -14.296 1.00 65.69 99 ASP A C 1
ATOM 761 O O . ASP A 1 99 ? 16.163 -1.468 -15.347 1.00 65.69 99 ASP A O 1
ATOM 765 N N . LYS A 1 100 ? 17.326 -1.410 -13.438 1.00 71.38 100 LYS A N 1
ATOM 766 C CA . LYS A 1 100 ? 18.032 -2.669 -13.696 1.00 71.38 100 LYS A CA 1
ATOM 767 C C . LYS A 1 100 ? 17.086 -3.870 -13.646 1.00 71.38 100 LYS A C 1
ATOM 769 O O . LYS A 1 100 ? 17.133 -4.707 -14.534 1.00 71.38 100 LYS A O 1
ATOM 774 N N . ALA A 1 101 ? 16.208 -3.940 -12.644 1.00 71.81 101 ALA A N 1
ATOM 775 C CA . ALA A 1 101 ? 15.229 -5.023 -12.546 1.00 71.81 101 ALA A CA 1
ATOM 776 C C . ALA A 1 101 ? 14.205 -4.971 -13.694 1.00 71.81 101 ALA A C 1
ATOM 778 O O . ALA A 1 101 ? 13.841 -6.005 -14.249 1.00 71.81 101 ALA A O 1
ATOM 779 N N . MET A 1 102 ? 13.778 -3.764 -14.083 1.00 74.19 102 MET A N 1
ATOM 780 C CA . MET A 1 102 ? 12.888 -3.561 -15.231 1.00 74.19 102 MET A CA 1
ATOM 781 C C . MET A 1 102 ? 13.585 -3.879 -16.559 1.00 74.19 102 MET A C 1
ATOM 783 O O . MET A 1 102 ? 12.978 -4.484 -17.438 1.00 74.19 102 MET A O 1
ATOM 787 N N . LYS A 1 103 ? 14.870 -3.537 -16.687 1.00 78.31 103 LYS A N 1
ATOM 788 C CA . LYS A 1 103 ? 15.696 -3.860 -17.852 1.00 78.31 103 LYS A CA 1
ATOM 789 C C . LYS A 1 103 ? 15.879 -5.365 -18.006 1.00 78.31 103 LYS A C 1
ATOM 791 O O . LYS A 1 103 ? 15.576 -5.889 -19.071 1.00 78.31 103 LYS A O 1
ATOM 796 N N . ASP A 1 104 ? 16.252 -6.061 -16.933 1.00 81.88 104 ASP A N 1
ATOM 797 C CA . ASP A 1 104 ? 16.375 -7.524 -16.926 1.00 81.88 104 ASP A CA 1
ATOM 798 C C . ASP A 1 104 ? 15.039 -8.202 -17.303 1.00 81.88 104 ASP A C 1
ATOM 800 O O . ASP A 1 104 ? 15.030 -9.239 -17.966 1.00 81.88 104 ASP A O 1
ATOM 804 N N . TYR A 1 105 ? 13.899 -7.621 -16.908 1.00 78.25 105 TYR A N 1
ATOM 805 C CA . TYR A 1 105 ? 12.570 -8.109 -17.290 1.00 78.25 105 TYR A CA 1
ATOM 806 C C . TYR A 1 105 ? 12.273 -7.893 -18.785 1.00 78.25 105 TYR A C 1
ATOM 808 O 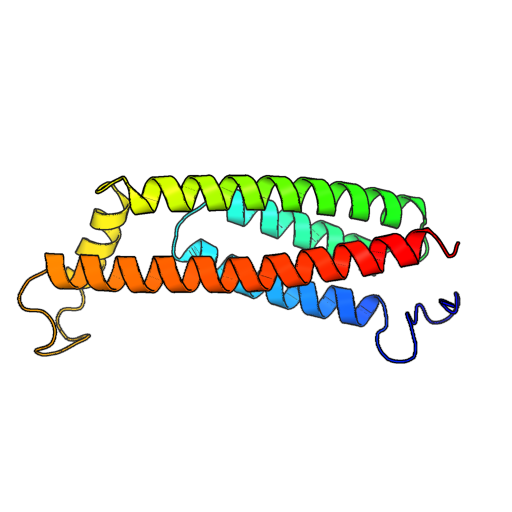O . TYR A 1 105 ? 11.865 -8.834 -19.465 1.00 78.25 105 TYR A O 1
ATOM 816 N N . CYS A 1 106 ? 12.526 -6.690 -19.314 1.00 79.12 106 CYS A N 1
ATOM 817 C CA . CYS A 1 106 ? 12.355 -6.374 -20.737 1.00 79.12 106 CYS A CA 1
ATOM 818 C C . CYS A 1 106 ? 13.279 -7.216 -21.637 1.00 79.12 106 CYS A C 1
ATOM 820 O O . CYS A 1 106 ? 12.854 -7.670 -22.695 1.00 79.12 106 CYS A O 1
ATOM 822 N N . GLU A 1 107 ? 14.520 -7.476 -21.213 1.00 81.19 107 GLU A N 1
ATOM 823 C CA . GLU A 1 107 ? 15.476 -8.310 -21.957 1.00 81.19 107 GLU A CA 1
ATOM 824 C C . GLU A 1 107 ? 15.077 -9.792 -21.974 1.00 81.19 107 GLU A C 1
ATOM 826 O O . GLU A 1 107 ? 15.288 -10.481 -22.971 1.00 81.19 107 GLU A O 1
ATOM 831 N N . ARG A 1 108 ? 14.473 -10.300 -20.893 1.00 83.06 108 ARG A N 1
ATOM 832 C CA . ARG A 1 108 ? 14.004 -11.693 -20.822 1.00 83.06 108 ARG A CA 1
ATOM 833 C C . ARG A 1 108 ? 12.723 -11.940 -21.606 1.00 83.06 108 ARG A C 1
ATOM 835 O O . ARG A 1 108 ? 12.447 -13.095 -21.931 1.00 83.06 108 ARG A O 1
ATOM 842 N N . HIS A 1 109 ? 11.916 -10.911 -21.854 1.00 78.75 109 HIS A N 1
ATOM 843 C CA . HIS A 1 109 ? 10.600 -11.037 -22.485 1.00 78.75 109 HIS A CA 1
ATOM 844 C C . HIS A 1 109 ? 10.445 -10.078 -23.680 1.00 78.75 109 HIS A C 1
ATOM 846 O O . HIS A 1 109 ? 9.572 -9.207 -23.658 1.00 78.75 109 HIS A O 1
ATOM 852 N N . PRO A 1 110 ? 11.252 -10.246 -24.746 1.00 69.31 110 PRO A N 1
ATOM 853 C CA . PRO A 1 110 ? 11.198 -9.375 -25.923 1.00 69.31 110 PRO A CA 1
ATOM 854 C C . PRO A 1 110 ? 9.846 -9.444 -26.656 1.00 69.31 110 PRO A C 1
ATOM 856 O O . PRO A 1 110 ? 9.433 -8.477 -27.293 1.00 69.31 110 PRO A O 1
ATOM 859 N N . ASP A 1 111 ? 9.119 -10.554 -26.511 1.00 72.25 111 ASP A N 1
ATOM 860 C CA . ASP A 1 111 ? 7.859 -10.809 -27.216 1.00 72.25 111 ASP A CA 1
ATOM 861 C C . ASP A 1 111 ? 6.619 -10.255 -26.497 1.00 72.25 111 ASP A C 1
ATOM 863 O O . ASP A 1 111 ? 5.510 -10.384 -27.011 1.00 72.25 111 ASP A O 1
ATOM 867 N N . LEU A 1 112 ? 6.754 -9.651 -25.305 1.00 65.69 112 LEU A N 1
ATOM 868 C CA . LEU A 1 112 ? 5.587 -9.230 -24.511 1.00 65.69 112 LEU A CA 1
ATOM 869 C C . LEU A 1 112 ? 4.782 -8.099 -25.188 1.00 65.69 112 LEU A C 1
ATOM 871 O O . LEU A 1 112 ? 3.605 -7.915 -24.880 1.00 65.69 112 LEU A O 1
ATOM 875 N N . TYR A 1 113 ? 5.400 -7.363 -26.122 1.00 65.00 113 TYR A N 1
ATOM 876 C CA . TYR A 1 113 ? 4.770 -6.310 -26.927 1.00 65.00 113 TYR A CA 1
ATOM 877 C C . TYR A 1 113 ? 5.419 -6.206 -28.322 1.00 65.00 113 TYR A C 1
ATOM 879 O O . TYR A 1 113 ? 6.185 -5.269 -28.582 1.00 65.00 113 TYR A O 1
ATOM 887 N N . PRO A 1 114 ? 5.132 -7.150 -29.237 1.00 63.59 114 PRO A N 1
ATOM 888 C CA . PRO A 1 114 ? 5.809 -7.215 -30.526 1.00 63.59 114 PRO A CA 1
ATOM 889 C C . PRO A 1 114 ? 5.549 -5.936 -31.333 1.00 63.59 114 PRO A C 1
ATOM 891 O O . PRO A 1 114 ? 4.405 -5.528 -31.529 1.00 63.59 114 PRO A O 1
ATOM 894 N N . GLY A 1 115 ? 6.626 -5.277 -31.770 1.00 67.62 115 GLY A N 1
ATOM 895 C CA . GLY A 1 115 ? 6.571 -4.055 -32.582 1.00 67.62 115 GLY A CA 1
ATOM 896 C C . GLY A 1 115 ? 6.175 -2.772 -31.840 1.00 67.62 115 GLY A C 1
ATOM 897 O O . GLY A 1 115 ? 6.027 -1.735 -32.480 1.00 67.62 115 GLY A O 1
ATOM 898 N N . ARG A 1 116 ? 5.998 -2.807 -30.510 1.00 70.69 116 ARG A N 1
ATOM 899 C CA . ARG A 1 116 ? 5.625 -1.619 -29.718 1.00 70.69 116 ARG A CA 1
ATOM 900 C C . ARG A 1 116 ? 6.825 -0.797 -29.249 1.00 70.69 116 ARG A C 1
ATOM 902 O O . ARG A 1 116 ? 6.692 0.412 -29.084 1.00 70.69 116 ARG A O 1
ATOM 909 N N . PHE A 1 117 ? 7.963 -1.445 -29.012 1.00 77.38 117 PHE A N 1
ATOM 910 C CA . PHE A 1 117 ? 9.174 -0.812 -28.491 1.00 77.38 117 PHE A CA 1
ATOM 911 C C . PHE A 1 117 ? 10.333 -1.021 -29.462 1.00 77.38 117 PHE A C 1
ATOM 913 O O . PHE A 1 117 ? 10.594 -2.148 -29.878 1.00 77.38 117 PHE A O 1
ATOM 920 N N . ASN A 1 118 ? 11.020 0.068 -29.810 1.00 72.69 118 ASN A N 1
ATOM 921 C CA . ASN A 1 118 ? 12.191 0.031 -30.690 1.00 72.69 118 ASN A CA 1
ATOM 922 C C . ASN A 1 118 ? 13.490 -0.141 -29.894 1.00 72.69 118 ASN A C 1
ATOM 924 O O . ASN A 1 118 ? 14.479 -0.642 -30.425 1.00 72.69 118 ASN A O 1
ATOM 928 N N . THR A 1 119 ? 13.489 0.265 -28.621 1.00 80.38 119 THR A N 1
ATOM 929 C CA . THR A 1 119 ? 14.632 0.149 -27.714 1.00 80.38 119 THR A CA 1
ATOM 930 C C . THR A 1 119 ? 14.221 -0.447 -26.366 1.00 80.38 119 THR A C 1
ATOM 932 O O . THR A 1 119 ? 13.064 -0.364 -25.948 1.00 80.38 119 THR A O 1
ATOM 935 N N . VAL A 1 120 ? 15.185 -1.048 -25.659 1.00 78.56 120 VAL A N 1
ATOM 936 C CA . VAL A 1 120 ? 14.978 -1.549 -24.287 1.00 78.56 120 VAL A CA 1
ATOM 937 C C . VAL A 1 120 ? 14.633 -0.397 -23.338 1.00 78.56 120 VAL A C 1
ATOM 939 O O . VAL A 1 120 ? 13.821 -0.574 -22.434 1.00 78.56 120 VAL A O 1
ATOM 942 N N . ASP A 1 121 ? 15.174 0.796 -23.585 1.00 78.81 121 ASP A N 1
ATOM 943 C CA . ASP A 1 121 ? 14.904 1.987 -22.777 1.00 78.81 121 ASP A CA 1
ATOM 944 C C . ASP A 1 121 ? 13.441 2.452 -22.906 1.00 78.81 121 ASP A C 1
ATOM 946 O O . ASP A 1 121 ? 12.832 2.838 -21.905 1.00 78.81 121 ASP A O 1
ATOM 950 N N . ASP A 1 122 ? 12.828 2.321 -24.090 1.00 79.88 122 ASP A N 1
ATOM 951 C CA . ASP A 1 122 ? 11.394 2.585 -24.284 1.00 79.88 122 ASP A CA 1
ATOM 952 C C . ASP A 1 122 ? 10.523 1.597 -23.491 1.00 79.88 122 ASP A C 1
ATOM 954 O O . ASP A 1 122 ? 9.529 1.991 -22.875 1.00 79.88 122 ASP A O 1
ATOM 958 N N . CYS A 1 123 ? 10.917 0.316 -23.464 1.00 80.12 123 CYS A N 1
ATOM 959 C CA . CYS A 1 123 ? 10.246 -0.712 -22.664 1.00 80.12 123 CYS A CA 1
ATOM 960 C C . CYS A 1 123 ? 10.352 -0.402 -21.165 1.00 80.12 123 CYS A C 1
ATOM 962 O O . CYS A 1 123 ? 9.340 -0.402 -20.462 1.00 80.12 123 CYS A O 1
ATOM 964 N N . VAL A 1 124 ? 11.552 -0.072 -20.677 1.00 80.94 124 VAL A N 1
ATOM 965 C CA . VAL A 1 124 ? 11.793 0.263 -19.265 1.00 80.94 124 VAL A CA 1
ATOM 966 C C . VAL A 1 124 ? 11.004 1.504 -18.855 1.00 80.94 124 VAL A C 1
ATOM 968 O O . VAL A 1 124 ? 10.340 1.484 -17.819 1.00 80.94 124 VAL A O 1
ATOM 971 N N . SER A 1 125 ? 11.007 2.555 -19.678 1.00 81.00 125 SER A N 1
ATOM 972 C CA . SER A 1 125 ? 10.245 3.782 -19.426 1.00 81.00 125 SER A CA 1
ATOM 973 C C . SER A 1 125 ? 8.741 3.506 -19.342 1.00 81.00 125 SER A C 1
ATOM 975 O O . SER A 1 125 ? 8.089 3.902 -18.375 1.00 81.00 125 SER A O 1
ATOM 977 N N . PHE A 1 126 ? 8.192 2.737 -20.288 1.00 82.69 126 PHE A N 1
ATOM 978 C CA . PHE A 1 126 ? 6.781 2.357 -20.277 1.00 82.69 126 PHE A CA 1
ATOM 979 C C . PHE A 1 126 ? 6.410 1.534 -19.038 1.00 82.69 126 PHE A C 1
ATOM 981 O O . PHE A 1 126 ? 5.446 1.865 -18.341 1.00 82.69 126 PHE A O 1
ATOM 988 N N . VAL A 1 127 ? 7.181 0.486 -18.731 1.00 80.00 127 VAL A N 1
ATOM 989 C CA . VAL A 1 127 ? 6.947 -0.372 -17.561 1.00 80.00 127 VAL A CA 1
ATOM 990 C C . VAL A 1 127 ? 7.025 0.451 -16.281 1.00 80.00 127 VAL A C 1
ATOM 992 O O . VAL A 1 127 ? 6.141 0.319 -15.433 1.00 80.00 127 VAL A O 1
ATOM 995 N N . ARG A 1 128 ? 8.005 1.354 -16.157 1.00 78.50 128 ARG A N 1
ATOM 996 C CA . ARG A 1 128 ? 8.142 2.285 -15.030 1.00 78.50 128 ARG A CA 1
ATOM 997 C C . ARG A 1 128 ? 6.919 3.186 -14.888 1.00 78.50 128 ARG A C 1
ATOM 999 O O . ARG A 1 128 ? 6.369 3.286 -13.795 1.00 78.50 128 ARG A O 1
ATOM 1006 N N . THR A 1 129 ? 6.458 3.826 -15.964 1.00 80.88 129 THR A N 1
ATOM 1007 C CA . THR A 1 129 ? 5.281 4.707 -15.909 1.00 80.88 129 THR A CA 1
ATOM 1008 C C . THR A 1 129 ? 4.029 3.938 -15.504 1.00 80.88 129 THR A C 1
ATOM 1010 O O . THR A 1 129 ? 3.286 4.403 -14.640 1.00 80.88 129 THR A O 1
ATOM 1013 N N . VAL A 1 130 ? 3.796 2.756 -16.077 1.00 82.94 130 VAL A N 1
ATOM 1014 C CA . VAL A 1 130 ? 2.623 1.931 -15.753 1.00 82.94 130 VAL A CA 1
ATOM 1015 C C . VAL A 1 130 ? 2.668 1.461 -14.302 1.00 82.94 130 VAL A C 1
ATOM 1017 O O . VAL A 1 130 ? 1.667 1.588 -13.602 1.00 82.94 130 VAL A O 1
ATOM 1020 N N . SER A 1 131 ? 3.816 0.964 -13.835 1.00 78.50 131 SER A N 1
ATOM 1021 C CA . SER A 1 131 ? 3.978 0.468 -12.462 1.00 78.50 131 SER A CA 1
ATOM 1022 C C . SER A 1 131 ? 3.905 1.579 -11.414 1.00 78.50 131 SER A C 1
ATOM 1024 O O . SER A 1 131 ? 3.260 1.399 -10.385 1.00 78.50 131 SER A O 1
ATOM 1026 N N . LEU A 1 132 ? 4.471 2.759 -11.680 1.00 78.38 132 LEU A N 1
ATOM 1027 C CA . LEU A 1 132 ? 4.339 3.912 -10.786 1.00 78.38 132 LEU A CA 1
ATOM 1028 C C . LEU A 1 132 ? 2.891 4.409 -10.737 1.00 78.38 132 LEU A C 1
ATOM 1030 O O . LEU A 1 132 ? 2.358 4.662 -9.658 1.00 78.38 132 LEU A O 1
ATOM 1034 N N . THR A 1 133 ? 2.230 4.503 -11.893 1.00 81.44 133 THR A N 1
ATOM 1035 C CA . THR A 1 133 ? 0.835 4.959 -11.977 1.00 81.44 133 THR A CA 1
ATOM 1036 C C . THR A 1 133 ? -0.109 3.992 -11.267 1.00 81.44 133 THR A C 1
ATOM 1038 O O . THR A 1 133 ? -0.961 4.428 -10.494 1.00 81.44 133 THR A O 1
ATOM 1041 N N . SER A 1 134 ? 0.048 2.681 -11.482 1.00 82.00 134 SER A N 1
ATOM 1042 C CA . SER A 1 134 ? -0.764 1.670 -10.801 1.00 82.00 134 SER A CA 1
ATOM 1043 C C . SER A 1 134 ? -0.509 1.672 -9.294 1.00 82.00 134 SER A C 1
ATOM 1045 O O . SER A 1 134 ? -1.467 1.643 -8.525 1.00 82.00 134 SER A O 1
ATOM 1047 N N . TYR A 1 135 ? 0.747 1.807 -8.860 1.00 78.38 135 TYR A N 1
ATOM 1048 C CA . TYR A 1 135 ? 1.103 1.905 -7.446 1.00 78.38 135 TYR A CA 1
ATOM 1049 C C . TYR A 1 135 ? 0.451 3.113 -6.764 1.00 78.38 135 TYR A C 1
ATOM 1051 O O . TYR A 1 135 ? -0.194 2.962 -5.726 1.00 78.38 135 TYR A O 1
ATOM 1059 N N . VAL A 1 136 ? 0.546 4.300 -7.371 1.00 81.00 136 VAL A N 1
ATOM 1060 C CA . VAL A 1 136 ? -0.068 5.530 -6.844 1.00 81.00 136 VAL A CA 1
ATOM 1061 C C . VAL A 1 136 ? -1.593 5.414 -6.796 1.00 81.00 136 VAL A C 1
ATOM 1063 O O . VAL A 1 136 ? -2.205 5.833 -5.814 1.00 81.00 136 VAL A O 1
ATOM 1066 N N . LEU A 1 137 ? -2.218 4.822 -7.817 1.00 84.06 137 LEU A N 1
ATOM 1067 C CA . LEU A 1 137 ? -3.673 4.665 -7.876 1.00 84.06 137 LEU A CA 1
ATOM 1068 C C . LEU A 1 137 ? -4.183 3.679 -6.815 1.00 84.06 137 LEU A C 1
ATOM 1070 O O . LEU A 1 137 ? -5.147 3.984 -6.110 1.00 84.06 137 LEU A O 1
ATOM 1074 N N . ILE A 1 138 ? -3.511 2.536 -6.644 1.00 81.00 138 ILE A N 1
ATOM 1075 C CA . ILE A 1 138 ? -3.824 1.570 -5.581 1.00 81.00 138 ILE A CA 1
ATOM 1076 C C . ILE A 1 138 ? -3.619 2.224 -4.212 1.00 81.00 138 ILE A C 1
ATOM 1078 O O . ILE A 1 138 ? -4.490 2.115 -3.350 1.00 81.00 138 ILE A O 1
ATOM 1082 N N . PHE A 1 139 ? -2.518 2.952 -4.014 1.00 79.19 139 PHE A N 1
ATOM 1083 C CA . PHE A 1 139 ? -2.260 3.659 -2.763 1.00 79.19 139 PHE A CA 1
ATOM 1084 C C . PHE A 1 139 ? -3.346 4.695 -2.447 1.00 79.19 139 PHE A C 1
ATOM 1086 O O . PHE A 1 139 ? -3.826 4.745 -1.317 1.00 79.19 139 PHE A O 1
ATOM 1093 N N . ALA A 1 140 ? -3.777 5.490 -3.429 1.00 82.31 140 ALA A N 1
ATOM 1094 C CA . ALA A 1 140 ? -4.841 6.474 -3.243 1.00 82.31 140 ALA A CA 1
ATOM 1095 C C . ALA A 1 140 ? -6.164 5.811 -2.826 1.00 82.31 140 ALA A C 1
ATOM 1097 O O . ALA A 1 140 ? -6.821 6.282 -1.896 1.00 82.31 140 ALA A O 1
ATOM 1098 N N . LEU A 1 141 ? -6.525 4.690 -3.461 1.00 82.06 141 LEU A N 1
ATOM 1099 C CA . LEU A 1 141 ? -7.697 3.899 -3.079 1.00 82.06 141 LEU A CA 1
ATOM 1100 C C . LEU A 1 141 ? -7.573 3.379 -1.644 1.00 82.06 141 LEU A C 1
ATOM 1102 O O . LEU A 1 141 ? -8.482 3.582 -0.842 1.00 82.06 1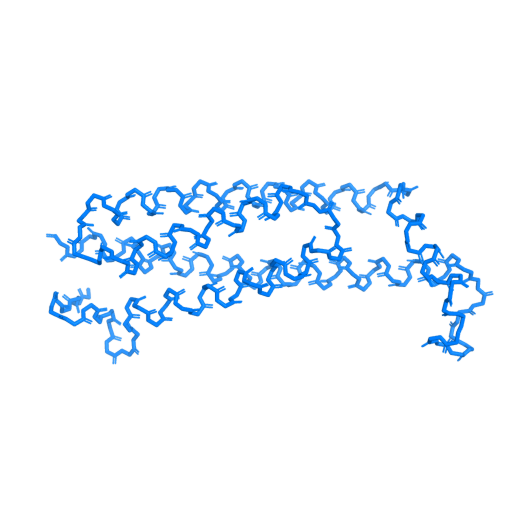41 LEU A O 1
ATOM 1106 N N . VAL A 1 142 ? -6.438 2.768 -1.295 1.00 77.31 142 VAL A N 1
ATOM 1107 C CA . VAL A 1 142 ? -6.178 2.268 0.062 1.00 77.31 142 VAL A CA 1
ATOM 1108 C C . VAL A 1 142 ? -6.265 3.409 1.068 1.00 77.31 142 VAL A C 1
ATOM 1110 O O . VAL A 1 142 ? -6.958 3.270 2.067 1.00 77.31 142 VAL A O 1
ATOM 1113 N N . LEU A 1 143 ? -5.664 4.567 0.796 1.00 80.62 143 LEU A N 1
ATOM 1114 C CA . LEU A 1 143 ? -5.687 5.723 1.691 1.00 80.62 143 LEU A CA 1
ATOM 1115 C C . LEU A 1 143 ? -7.111 6.231 1.953 1.00 80.62 143 LEU A C 1
ATOM 1117 O O . LEU A 1 143 ? -7.456 6.483 3.108 1.00 80.62 143 LEU A O 1
ATOM 1121 N N . ILE A 1 144 ? -7.962 6.317 0.925 1.00 80.81 144 ILE A N 1
ATOM 1122 C CA . ILE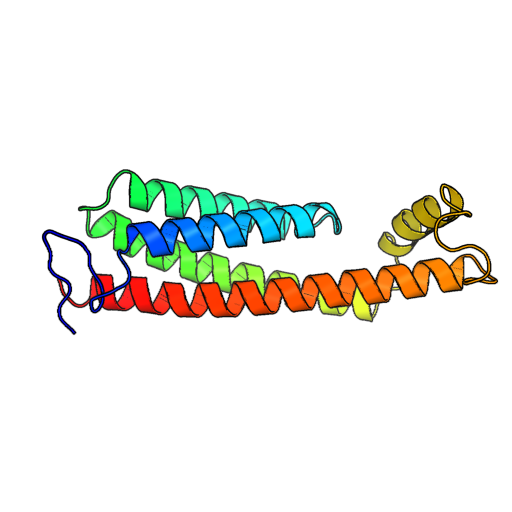 A 1 144 ? -9.384 6.658 1.098 1.00 80.81 144 ILE A CA 1
ATOM 1123 C C . ILE A 1 144 ? -10.060 5.637 2.021 1.00 80.81 144 ILE A C 1
ATOM 1125 O O . ILE A 1 144 ? -10.734 6.020 2.979 1.00 80.81 144 ILE A O 1
ATOM 1129 N N . MET A 1 145 ? -9.817 4.344 1.794 1.00 77.81 145 MET A N 1
ATOM 1130 C CA . MET A 1 145 ? -10.352 3.270 2.633 1.00 77.81 145 MET A CA 1
ATOM 1131 C C . MET A 1 145 ? -9.859 3.366 4.081 1.00 77.81 145 MET A C 1
ATOM 1133 O O . MET A 1 145 ? -10.663 3.224 5.007 1.00 77.81 145 MET A O 1
ATOM 1137 N N . ARG A 1 146 ? -8.576 3.685 4.297 1.00 76.38 146 ARG A N 1
ATOM 1138 C CA . ARG A 1 146 ? -7.999 3.893 5.632 1.00 76.38 146 ARG A CA 1
ATOM 1139 C C . ARG A 1 146 ? -8.646 5.073 6.350 1.00 76.38 146 ARG A C 1
ATOM 1141 O O . ARG A 1 146 ? -8.986 4.963 7.526 1.00 76.38 146 ARG A O 1
ATOM 1148 N N . VAL A 1 147 ? -8.882 6.187 5.653 1.00 77.69 147 VAL A N 1
ATOM 1149 C CA . VAL A 1 147 ? -9.574 7.361 6.214 1.00 77.69 147 VAL A CA 1
ATOM 1150 C C . VAL A 1 147 ? -11.019 7.022 6.587 1.00 77.69 147 VAL A C 1
ATOM 1152 O O . VAL A 1 147 ? -11.467 7.360 7.688 1.00 77.69 147 VAL A O 1
ATOM 1155 N N . CYS A 1 148 ? -11.744 6.320 5.712 1.00 75.75 148 CYS A N 1
ATOM 1156 C CA . CYS A 1 148 ? -13.096 5.840 5.995 1.00 75.75 148 CYS A CA 1
ATOM 1157 C C . CYS A 1 148 ? -13.120 4.934 7.233 1.00 75.75 148 CYS A C 1
ATOM 1159 O O . CYS A 1 148 ? -13.972 5.107 8.104 1.00 75.75 148 CYS A O 1
ATOM 1161 N N . PHE A 1 149 ? -12.157 4.023 7.365 1.00 74.88 149 PHE A N 1
ATOM 1162 C CA . PHE A 1 149 ? -12.072 3.137 8.520 1.00 74.88 149 PHE A CA 1
ATOM 1163 C C . PHE A 1 149 ? -11.710 3.841 9.815 1.00 74.88 149 PHE A C 1
ATOM 1165 O O . PHE A 1 149 ? -12.323 3.569 10.842 1.00 74.88 149 PHE A O 1
ATOM 1172 N N . CYS A 1 150 ? -10.759 4.777 9.772 1.00 74.31 150 CYS A N 1
ATOM 1173 C CA . CYS A 1 150 ? -10.427 5.618 10.916 1.00 74.31 150 CYS A CA 1
ATOM 1174 C C . CYS A 1 150 ? -11.674 6.325 11.445 1.00 74.31 150 CYS A C 1
ATOM 1176 O O . CYS A 1 150 ? -11.881 6.364 12.654 1.00 74.31 150 CYS A O 1
ATOM 1178 N N . ARG A 1 151 ? -12.543 6.830 10.557 1.00 72.38 151 ARG A N 1
ATOM 1179 C CA . ARG A 1 151 ? -13.831 7.399 10.972 1.00 72.38 151 ARG A CA 1
ATOM 1180 C C . ARG A 1 151 ? -14.733 6.350 11.617 1.00 72.38 151 ARG A C 1
ATOM 1182 O O . ARG A 1 151 ? -15.249 6.612 12.696 1.00 72.38 151 ARG A O 1
ATOM 1189 N N . ILE A 1 152 ? -14.896 5.175 11.007 1.00 72.56 152 ILE A N 1
ATOM 1190 C CA . ILE A 1 152 ? -15.728 4.090 11.561 1.00 72.56 152 ILE A CA 1
ATOM 1191 C C . ILE A 1 152 ? -15.240 3.679 12.958 1.00 72.56 152 ILE A C 1
ATOM 1193 O O . ILE A 1 152 ? -16.045 3.602 13.883 1.00 72.56 152 ILE A O 1
ATOM 1197 N N . LEU A 1 153 ? -13.933 3.479 13.137 1.00 70.31 153 LEU A N 1
ATOM 1198 C CA . LEU A 1 153 ? -13.328 3.157 14.430 1.00 70.31 153 LEU A CA 1
ATOM 1199 C C . LEU A 1 153 ? -13.486 4.294 15.444 1.00 70.31 153 LEU A C 1
ATOM 1201 O O . LEU A 1 153 ? -13.799 4.033 16.601 1.00 70.31 153 LEU A O 1
ATOM 1205 N N . TYR A 1 154 ? -13.297 5.547 15.026 1.00 71.44 154 TYR A N 1
ATOM 1206 C CA . TYR A 1 154 ? -13.442 6.710 15.900 1.00 71.44 154 TYR A CA 1
ATOM 1207 C C . TYR A 1 154 ? -14.876 6.873 16.417 1.00 71.44 154 TYR A C 1
ATOM 1209 O O . TYR A 1 154 ? -15.077 7.077 17.613 1.00 71.44 154 TYR A O 1
ATOM 1217 N N . TYR A 1 155 ? -15.880 6.745 15.545 1.00 65.00 155 TYR A N 1
ATOM 1218 C CA . TYR A 1 155 ? -17.284 6.775 15.964 1.00 65.00 155 TYR A CA 1
ATOM 1219 C C . TYR A 1 155 ? -17.638 5.552 16.819 1.00 65.00 155 TYR A C 1
ATOM 1221 O O . TYR A 1 155 ? -18.265 5.710 17.863 1.00 65.00 155 TYR A O 1
ATOM 1229 N N . GLY A 1 156 ? -17.114 4.370 16.476 1.00 61.81 156 GLY A N 1
ATOM 1230 C CA . GLY A 1 156 ? -17.231 3.157 17.293 1.00 61.81 156 GLY A CA 1
ATOM 1231 C C . GLY A 1 156 ? -16.598 3.232 18.682 1.00 61.81 156 GLY A C 1
ATOM 1232 O O . GLY A 1 156 ? -16.936 2.426 19.546 1.00 61.81 156 GLY A O 1
ATOM 1233 N N . LEU A 1 157 ? -15.700 4.192 18.907 1.00 64.06 157 LEU A N 1
ATOM 1234 C CA . LEU A 1 157 ? -15.086 4.479 20.203 1.00 64.06 157 LEU A CA 1
ATOM 1235 C C . LEU A 1 157 ? -15.828 5.551 21.012 1.00 64.06 157 LEU A C 1
ATOM 1237 O O . LEU A 1 157 ? -15.635 5.609 22.222 1.00 64.06 157 LEU A O 1
ATOM 1241 N N . ARG A 1 158 ? -16.604 6.427 20.358 1.00 57.91 158 ARG A N 1
ATOM 1242 C CA . ARG A 1 158 ? -17.289 7.574 20.984 1.00 57.91 158 ARG A CA 1
ATOM 1243 C C . ARG A 1 158 ? -18.727 7.289 21.408 1.00 57.91 158 ARG A C 1
ATOM 1245 O O . ARG A 1 158 ? -19.274 8.061 22.183 1.00 57.91 158 ARG A O 1
ATOM 1252 N N . GLU A 1 159 ? -19.337 6.244 20.860 1.00 50.69 159 GLU A N 1
ATOM 1253 C CA . GLU A 1 159 ? -20.708 5.826 21.185 1.00 50.69 159 GLU A CA 1
ATOM 1254 C C . GLU A 1 159 ? -20.767 4.826 22.365 1.00 50.69 159 GLU A C 1
ATOM 1256 O O . GLU A 1 159 ? -21.833 4.295 22.665 1.00 50.69 159 GLU A O 1
ATOM 1261 N N . GLN A 1 160 ? -19.634 4.605 23.050 1.00 45.91 160 GLN A N 1
ATOM 1262 C CA . GLN A 1 160 ? -19.524 3.917 24.347 1.00 45.91 160 GLN A CA 1
ATOM 1263 C C . GLN A 1 160 ? -19.398 4.930 25.484 1.00 45.91 160 GLN A C 1
ATOM 1265 O O . GLN A 1 160 ? -19.970 4.658 26.560 1.00 45.91 160 GLN A O 1
#

Radius of gyration: 19.86 Å; chains: 1; bounding box: 47×23×58 Å

Foldseek 3Di:
DDQPLVQCDDPPPDHLLNLLVVLLVLLVVLLVLCVLVVDPLSNVLSVQLNVLSVQCVVCVNDLVSLVVSLVSLVVSLVSNVVSLVVVLVCLVPDPDDVLVVQLVVCVVCVPPPPPPDPDSVRSSVVVSVVSSVVSVVSNVVSSVSSVVSSVSSVVVSVND